Protein AF-A0A1J3II81-F1 (afdb_monomer_lite)

Sequence (171 aa):
SEFHSCYFFDVTLKMLLLEPCLHLNSLLGQEDEALLTEIVTEAVIESVEKLFLNSGNGTLRKSLHLKTIAINWLFLFDNVMAYLRRNKDQEEISRHMKMFSGSRIPYHLINWVISQGEVISDADTLLNSTPASFIEWLVALEEQGLKVFDCDHSKNYAKTVIHRSRPDLSL

Radius of gyration: 16.45 Å; chains: 1; bounding box: 42×34×42 Å

Foldseek 3Di:
DADQDLVVLLVLLVCLLDPPPPVCCVPQNDVRVVVVSVVSLVCSLVRLLVNVVPCPPDDPVSLVSNLSSLLSSLLSLLVVLLVCVVVVVVVVNVVSLCSQLPGCSLVSNVVVCVVVVDDDPCSVVLSNDRSLVVLVVLLVVVVVPDCSDPDPVSNVSSVVSNVSPDDDPPD

Secondary structure (DSSP, 8-state):
-----HHHHHHHHHHHHSTT---THHHH-HHHHHHHHHHHHHHHHHHTTHHHHT-TT--HHHHHHHHHHHHHHHHHHHHHHHHHHHHT-HHHHHHHHHHHHH-SHHHHHHHHHHHTT---S-HHHHHTS-HHHHHHHHHHHHHTT----SSHHHHHHHHHHHHHHSPP---

pLDDT: mean 83.7, std 13.18, range [32.09, 95.44]

Organism: Noccaea caerulescens (NCBI:txid107243)

Structure (mmCIF, N/CA/C/O backbone):
data_AF-A0A1J3II81-F1
#
_entry.id   AF-A0A1J3II81-F1
#
loop_
_atom_site.group_PDB
_atom_site.id
_atom_site.type_symbol
_atom_site.label_atom_id
_atom_site.label_alt_id
_atom_site.label_comp_id
_atom_site.label_asym_id
_atom_site.label_entity_id
_atom_site.label_seq_id
_atom_site.pdbx_PDB_ins_code
_atom_site.Cartn_x
_atom_site.Cartn_y
_atom_site.Cartn_z
_atom_site.occupancy
_atom_site.B_iso_or_equiv
_atom_site.auth_seq_id
_atom_site.auth_comp_id
_atom_site.auth_asym_id
_atom_site.auth_atom_id
_atom_site.pdbx_PDB_model_num
ATOM 1 N N . SER A 1 1 ? 8.891 -7.225 23.217 1.00 40.62 1 SER A N 1
ATOM 2 C CA . SER A 1 1 ? 8.915 -8.440 22.380 1.00 40.62 1 SER A CA 1
ATOM 3 C C . SER A 1 1 ? 8.794 -7.989 20.940 1.00 40.62 1 SER A C 1
ATOM 5 O O . SER A 1 1 ? 7.825 -7.324 20.609 1.00 40.62 1 SER A O 1
ATOM 7 N N . GLU A 1 2 ? 9.806 -8.229 20.111 1.00 49.28 2 GLU A N 1
ATOM 8 C CA . GLU A 1 2 ? 9.788 -7.776 18.716 1.00 49.28 2 GLU A CA 1
ATOM 9 C C . GLU A 1 2 ? 9.184 -8.857 17.808 1.00 49.28 2 GLU A C 1
ATOM 11 O O . GLU A 1 2 ? 9.610 -10.013 17.820 1.00 49.28 2 GLU A O 1
ATOM 16 N N . PHE A 1 3 ? 8.171 -8.488 17.023 1.00 50.88 3 PHE A N 1
ATOM 17 C CA . PHE A 1 3 ? 7.623 -9.346 15.978 1.00 50.88 3 PHE A CA 1
ATOM 18 C C . PHE A 1 3 ? 8.538 -9.256 14.748 1.00 50.88 3 PHE A C 1
ATOM 20 O O . PHE A 1 3 ? 8.546 -8.249 14.051 1.00 50.88 3 PHE A O 1
ATOM 27 N N . HIS A 1 4 ? 9.340 -10.292 14.485 1.00 60.91 4 HIS A N 1
ATOM 28 C CA . HIS A 1 4 ? 10.284 -10.321 13.349 1.00 60.91 4 HIS A CA 1
ATOM 29 C C . HIS A 1 4 ? 9.845 -11.218 12.184 1.00 60.91 4 HIS A C 1
ATOM 31 O O . HIS A 1 4 ? 10.590 -11.405 11.223 1.00 60.91 4 HIS A O 1
ATOM 37 N N . SER A 1 5 ? 8.661 -11.823 12.262 1.00 77.25 5 SER A N 1
ATOM 38 C CA . SER A 1 5 ? 8.204 -12.752 11.231 1.00 77.25 5 SER A CA 1
ATOM 39 C C . SER A 1 5 ? 7.537 -11.995 10.088 1.00 77.25 5 SER A C 1
ATOM 41 O O . SER A 1 5 ? 6.506 -11.359 10.283 1.00 77.25 5 SER A O 1
ATOM 43 N N . CYS A 1 6 ? 8.075 -12.109 8.875 1.00 80.19 6 CYS A N 1
ATOM 44 C CA . CYS A 1 6 ? 7.421 -11.607 7.665 1.00 80.19 6 CYS A CA 1
ATOM 45 C C . CYS A 1 6 ? 6.000 -12.176 7.492 1.00 80.19 6 CYS A C 1
ATOM 47 O O . CYS A 1 6 ? 5.101 -11.441 7.101 1.00 80.19 6 CYS A O 1
ATOM 49 N N . TYR A 1 7 ? 5.763 -13.429 7.898 1.00 83.38 7 TYR A N 1
ATOM 50 C CA . TYR A 1 7 ? 4.425 -14.030 7.877 1.00 83.38 7 TYR A CA 1
ATOM 51 C C . TYR A 1 7 ? 3.441 -13.346 8.827 1.00 83.38 7 TYR A C 1
ATOM 53 O O . TYR A 1 7 ? 2.264 -13.249 8.501 1.00 83.38 7 TYR A O 1
ATOM 61 N N . PHE A 1 8 ? 3.910 -12.873 9.988 1.00 85.81 8 PHE A N 1
ATOM 62 C CA . PHE A 1 8 ? 3.055 -12.135 10.918 1.00 85.81 8 PHE A CA 1
ATOM 63 C C . PHE A 1 8 ? 2.536 -10.863 10.248 1.00 85.81 8 PHE A C 1
ATOM 65 O O . PHE A 1 8 ? 1.332 -10.649 10.193 1.00 85.81 8 PHE A O 1
ATOM 72 N N . PHE A 1 9 ? 3.430 -10.065 9.664 1.00 87.75 9 PHE A N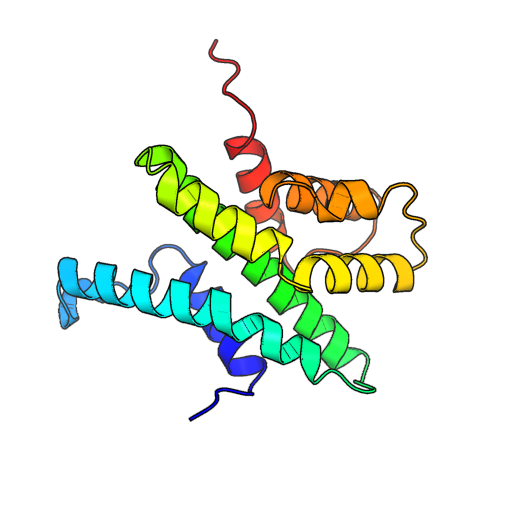 1
ATOM 73 C CA . PHE A 1 9 ? 3.029 -8.843 8.972 1.00 87.75 9 PHE A CA 1
ATOM 74 C C . PHE A 1 9 ? 2.175 -9.114 7.738 1.00 87.75 9 PHE A C 1
ATOM 76 O O . PHE A 1 9 ? 1.188 -8.419 7.538 1.00 87.75 9 PHE A O 1
ATOM 83 N N . ASP A 1 10 ? 2.506 -10.128 6.936 1.00 88.19 10 ASP A N 1
ATOM 84 C CA . ASP A 1 10 ? 1.714 -10.487 5.757 1.00 88.19 10 ASP A CA 1
ATOM 85 C C . ASP A 1 10 ? 0.267 -10.846 6.127 1.00 88.19 10 ASP A C 1
ATOM 87 O O . ASP A 1 10 ? -0.676 -10.316 5.539 1.00 88.19 10 ASP A O 1
ATOM 91 N N . VAL A 1 11 ? 0.078 -11.705 7.135 1.00 88.12 11 VAL A N 1
ATOM 92 C CA . VAL A 1 11 ? -1.258 -12.104 7.598 1.00 88.12 11 VAL A CA 1
ATOM 93 C C . VAL A 1 11 ? -1.997 -10.925 8.225 1.00 88.12 11 VAL A C 1
ATOM 95 O O . VAL A 1 11 ? -3.167 -10.720 7.908 1.00 88.12 11 VAL A O 1
ATOM 98 N N . THR A 1 12 ? -1.332 -10.123 9.059 1.00 89.56 12 THR A N 1
ATOM 99 C CA . THR A 1 12 ? -1.964 -8.967 9.709 1.00 89.56 12 THR A CA 1
ATOM 100 C C . THR A 1 12 ? -2.374 -7.899 8.700 1.00 89.56 12 THR A C 1
ATOM 102 O O . THR A 1 12 ? -3.501 -7.421 8.755 1.00 89.56 12 THR A O 1
ATOM 105 N N . LEU A 1 13 ? -1.518 -7.572 7.728 1.00 90.25 13 LEU A N 1
ATOM 106 C CA . LEU A 1 13 ? -1.855 -6.633 6.656 1.00 90.25 13 LEU A CA 1
ATOM 107 C C . LEU A 1 13 ? -3.039 -7.132 5.829 1.00 90.25 13 LEU A C 1
ATOM 109 O O . LEU A 1 13 ? -3.971 -6.377 5.583 1.00 90.25 13 LEU A O 1
ATOM 113 N N . LYS A 1 14 ? -3.041 -8.410 5.431 1.00 88.19 14 LYS A N 1
ATOM 114 C CA . LYS A 1 14 ? -4.176 -8.996 4.704 1.00 88.19 14 LYS A CA 1
ATOM 115 C C . LYS A 1 14 ? -5.458 -8.931 5.524 1.00 88.19 14 LYS A C 1
ATOM 117 O O . LYS A 1 14 ? -6.481 -8.534 4.990 1.00 88.19 14 LYS A O 1
ATOM 122 N N . MET A 1 15 ? -5.402 -9.272 6.808 1.00 87.62 15 MET A N 1
ATOM 123 C CA . MET A 1 15 ? -6.547 -9.170 7.712 1.00 87.62 15 MET A CA 1
ATOM 124 C C . MET A 1 15 ? -7.087 -7.735 7.801 1.00 87.62 15 MET A C 1
ATOM 126 O O . MET A 1 15 ? -8.294 -7.557 7.699 1.00 87.62 15 MET A O 1
ATOM 130 N N . LEU A 1 16 ? -6.218 -6.728 7.945 1.00 87.94 16 LEU A N 1
ATOM 131 C CA . LEU A 1 16 ? -6.618 -5.314 8.014 1.00 87.94 16 LEU A CA 1
ATOM 132 C C . LEU A 1 16 ? -7.171 -4.775 6.683 1.00 87.94 16 LEU A C 1
ATOM 134 O O . LEU A 1 16 ? -7.995 -3.867 6.679 1.00 87.94 16 LEU A O 1
ATOM 138 N N . LEU A 1 17 ? -6.705 -5.308 5.550 1.00 84.50 17 LEU A N 1
ATOM 139 C CA . LEU A 1 17 ? -7.132 -4.888 4.211 1.00 84.50 17 LEU A CA 1
ATOM 140 C C . LEU A 1 17 ? -8.422 -5.560 3.733 1.00 84.50 17 LEU A C 1
ATOM 142 O O . LEU A 1 17 ? -9.025 -5.105 2.762 1.00 84.50 17 LEU A O 1
ATOM 146 N N . LEU A 1 18 ? -8.841 -6.645 4.382 1.00 76.50 18 LEU A N 1
ATOM 147 C CA . LE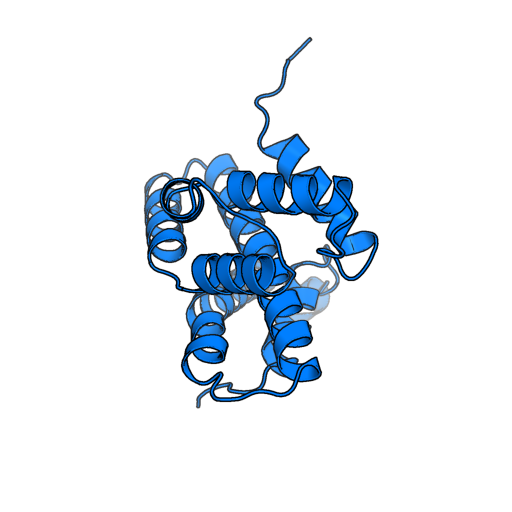U A 1 18 ? -10.086 -7.330 4.068 1.00 76.50 18 LEU A CA 1
ATOM 148 C C . LEU A 1 18 ? -11.255 -6.650 4.801 1.00 76.50 18 LEU A C 1
ATOM 150 O O . LEU A 1 18 ? -11.383 -6.753 6.022 1.00 76.50 18 LEU A O 1
ATOM 154 N N . GLU A 1 19 ? -12.142 -5.992 4.048 1.00 63.88 19 GLU A N 1
ATOM 155 C CA . GLU A 1 19 ? -13.425 -5.488 4.563 1.00 63.88 19 GLU A CA 1
ATOM 156 C C . GLU A 1 19 ? -14.241 -6.594 5.266 1.00 63.88 19 GLU A C 1
ATOM 158 O O . GLU A 1 19 ? -14.193 -7.771 4.894 1.00 63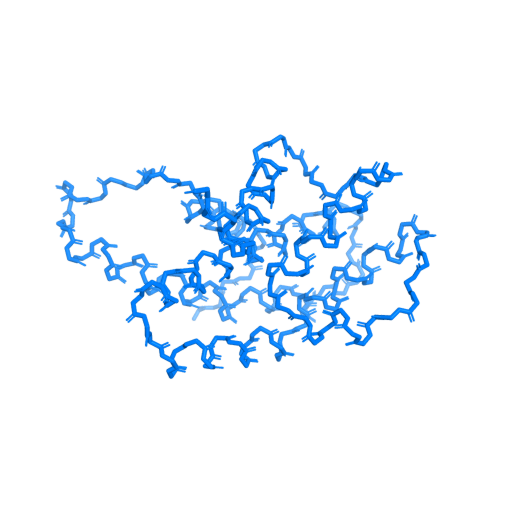.88 19 GLU A O 1
ATOM 163 N N . PRO A 1 20 ? -15.022 -6.202 6.283 1.00 58.62 20 PRO A N 1
ATOM 164 C CA . PRO A 1 20 ? -14.648 -6.379 7.678 1.00 58.62 20 PRO A CA 1
ATOM 165 C C . PRO A 1 20 ? -14.656 -7.868 8.064 1.00 58.62 20 PRO A C 1
ATOM 167 O O . PRO A 1 20 ? -15.645 -8.386 8.577 1.00 58.62 20 PRO A O 1
ATOM 170 N N . CYS A 1 21 ? -13.553 -8.586 7.844 1.00 49.88 21 CYS A N 1
ATOM 171 C CA . CYS A 1 21 ? -13.509 -10.018 8.176 1.00 49.88 21 CYS A CA 1
ATOM 172 C C . CYS A 1 21 ? -13.476 -10.299 9.683 1.00 49.88 21 CYS A C 1
ATOM 174 O O . CYS A 1 21 ? -13.671 -11.442 10.095 1.00 49.88 21 CYS A O 1
ATOM 176 N N . LEU A 1 22 ? -13.217 -9.285 10.507 1.00 59.47 22 LEU A N 1
ATOM 177 C CA . LEU A 1 22 ? -13.068 -9.497 11.934 1.00 59.47 22 LEU A CA 1
ATOM 178 C C . LEU A 1 22 ? -14.417 -9.601 12.653 1.00 59.47 22 LEU A C 1
ATOM 180 O O . LEU A 1 22 ? -14.500 -10.434 13.550 1.00 59.47 22 LEU A O 1
ATOM 184 N N . HIS A 1 23 ? -15.471 -8.877 12.229 1.00 65.88 23 HIS A N 1
ATOM 185 C CA . HIS A 1 23 ? -16.810 -8.872 12.858 1.00 65.88 23 HIS A CA 1
ATOM 186 C C . HIS A 1 23 ? -16.752 -9.106 14.385 1.00 65.88 23 HIS A C 1
ATOM 188 O O . HIS A 1 23 ? -17.554 -9.856 14.963 1.00 65.88 23 HIS A O 1
ATOM 194 N N . LEU A 1 24 ? -15.764 -8.487 15.041 1.00 72.44 24 LEU A N 1
ATOM 195 C CA . LEU A 1 24 ? -15.456 -8.746 16.444 1.00 72.44 24 LEU A CA 1
ATOM 196 C C . LEU A 1 24 ? -16.457 -8.038 17.348 1.00 72.44 24 LEU A C 1
ATOM 198 O O . LEU A 1 24 ? -16.456 -8.285 18.546 1.00 72.44 24 LEU A O 1
ATOM 202 N N . ASN A 1 25 ? -17.371 -7.254 16.778 1.00 72.12 25 ASN A N 1
ATOM 203 C CA . ASN A 1 25 ? -18.504 -6.610 17.420 1.00 72.12 25 ASN A CA 1
ATOM 204 C C . ASN A 1 25 ? -19.262 -7.554 18.356 1.00 72.12 25 ASN A C 1
ATOM 206 O O . ASN A 1 25 ? -19.700 -7.136 19.422 1.00 72.12 25 ASN A O 1
ATOM 210 N N . SER A 1 26 ? -19.411 -8.828 17.975 1.00 77.94 26 SER A N 1
ATOM 211 C CA . SER A 1 26 ? -20.090 -9.829 18.811 1.00 77.94 26 SER A CA 1
ATOM 212 C C . SER A 1 26 ? -19.324 -10.198 20.089 1.00 77.94 26 SER A C 1
ATOM 214 O O . SER A 1 26 ? -19.937 -10.667 21.045 1.00 77.94 26 SER A O 1
ATOM 216 N N . LEU A 1 27 ? -18.005 -9.984 20.110 1.00 82.50 27 LEU A N 1
ATOM 217 C CA . LEU A 1 27 ? -17.093 -10.330 21.201 1.00 82.50 27 LEU A CA 1
ATOM 218 C C . LEU A 1 27 ? -16.620 -9.106 22.000 1.00 82.50 27 LEU A C 1
ATOM 220 O O . LEU A 1 27 ? -16.570 -9.169 23.224 1.00 82.50 27 LEU A O 1
ATOM 224 N N . LEU A 1 28 ? -16.243 -8.027 21.312 1.00 81.94 28 LEU A N 1
ATOM 225 C CA . LEU A 1 28 ? -15.627 -6.824 21.881 1.00 81.94 28 LEU A CA 1
ATOM 226 C C . LEU A 1 28 ? -16.610 -5.646 21.958 1.00 81.94 28 LEU A C 1
ATOM 228 O O . LEU A 1 28 ? -16.446 -4.752 22.774 1.00 81.94 28 LEU A O 1
ATOM 232 N N . GLY A 1 29 ? -17.663 -5.641 21.140 1.00 85.38 29 GLY A N 1
ATOM 233 C CA . GLY A 1 29 ? -18.456 -4.436 20.901 1.00 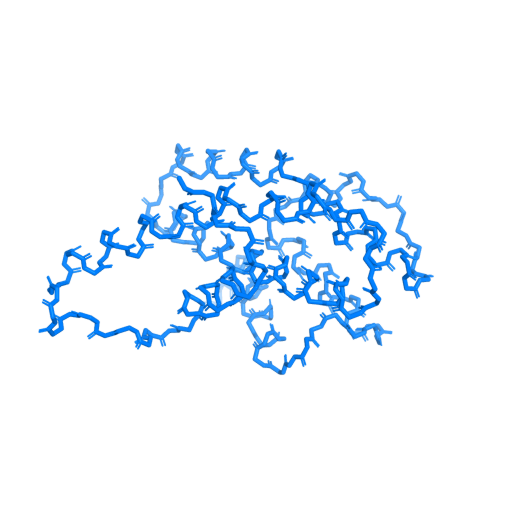85.38 29 GLY A CA 1
ATOM 234 C C . GLY A 1 29 ? -17.778 -3.479 19.912 1.00 85.38 29 GLY A C 1
ATOM 235 O O . GLY A 1 29 ? -16.610 -3.627 19.561 1.00 85.38 29 GLY A O 1
ATOM 236 N N . GLN A 1 30 ? -18.550 -2.509 19.418 1.00 85.06 30 GLN A N 1
ATOM 237 C CA . GLN A 1 30 ? -18.150 -1.656 18.291 1.00 85.06 30 GLN A CA 1
ATOM 238 C C . GLN A 1 30 ? -17.005 -0.693 18.618 1.00 85.06 30 GLN A C 1
ATOM 240 O O . GLN A 1 30 ? -16.147 -0.449 17.772 1.00 85.06 30 GLN A O 1
ATOM 245 N N . GLU A 1 31 ? -16.996 -0.140 19.829 1.00 86.81 31 GLU A N 1
ATOM 246 C CA . GLU A 1 31 ? -15.973 0.813 20.269 1.00 86.81 31 GLU A CA 1
ATOM 247 C C . GLU A 1 31 ? -14.612 0.126 20.432 1.00 86.81 31 GLU A C 1
ATOM 249 O O . GLU A 1 31 ? -13.619 0.575 19.861 1.00 86.81 31 GLU A O 1
ATOM 254 N N . ASP A 1 32 ? -14.587 -1.023 21.110 1.00 87.56 32 ASP A N 1
ATOM 255 C CA . ASP A 1 32 ? -13.364 -1.798 21.317 1.00 87.56 32 ASP A CA 1
ATOM 256 C C . ASP A 1 32 ? -12.829 -2.404 20.006 1.00 87.56 32 ASP A C 1
ATOM 258 O O . ASP A 1 32 ? -11.614 -2.476 19.821 1.00 87.56 32 ASP A O 1
ATOM 262 N N . GLU A 1 33 ? -13.694 -2.809 19.062 1.00 85.19 33 GLU A N 1
ATOM 263 C CA . GLU A 1 33 ? -13.253 -3.249 17.726 1.00 85.19 33 GLU A CA 1
ATOM 264 C C . GLU A 1 33 ? -12.590 -2.106 16.944 1.00 85.19 33 GLU A C 1
ATOM 266 O O . GLU A 1 33 ? -11.542 -2.312 16.321 1.00 85.19 33 GLU A O 1
ATOM 271 N N . ALA A 1 34 ? -13.167 -0.901 16.989 1.00 84.56 34 ALA A N 1
ATOM 272 C CA . ALA A 1 34 ? -12.596 0.271 16.333 1.00 84.56 34 ALA A CA 1
ATOM 273 C C . ALA A 1 34 ? -11.233 0.636 16.941 1.00 84.56 34 ALA A C 1
ATOM 275 O O . ALA A 1 34 ? -10.259 0.783 16.201 1.00 84.56 34 ALA A O 1
ATOM 276 N N . LEU A 1 35 ? -11.145 0.677 18.274 1.00 86.94 35 LEU A N 1
ATOM 277 C CA . LEU A 1 35 ? -9.904 0.957 18.995 1.00 86.94 35 LEU A CA 1
ATOM 278 C C . LEU A 1 35 ? -8.826 -0.097 18.709 1.00 86.94 35 LEU A C 1
ATOM 280 O O . LEU A 1 35 ? -7.673 0.243 18.451 1.00 86.94 35 LEU A O 1
ATOM 284 N N . LEU A 1 36 ? -9.184 -1.385 18.713 1.00 88.06 36 LEU A N 1
ATOM 285 C CA . LEU A 1 36 ? -8.251 -2.457 18.367 1.00 88.06 36 LEU A CA 1
ATOM 286 C C . LEU A 1 36 ? -7.742 -2.305 16.931 1.00 88.06 36 LEU A C 1
ATOM 288 O O . LEU A 1 36 ? -6.545 -2.446 16.688 1.00 88.06 36 LEU A O 1
ATOM 292 N N . THR A 1 37 ? -8.638 -2.017 15.986 1.00 87.94 37 THR A N 1
ATOM 293 C CA . THR A 1 37 ? -8.280 -1.830 14.575 1.00 87.94 37 THR A CA 1
ATOM 294 C C . THR A 1 37 ? -7.323 -0.656 14.403 1.00 87.94 37 THR A C 1
ATOM 296 O O . THR A 1 37 ? -6.330 -0.787 13.689 1.00 87.94 37 THR A O 1
ATOM 299 N N . GLU A 1 38 ? -7.574 0.458 15.090 1.00 88.00 38 GLU A N 1
ATOM 300 C CA . GLU A 1 38 ? -6.700 1.632 15.109 1.00 88.00 38 GLU A CA 1
ATOM 301 C C . GLU A 1 38 ? -5.315 1.293 15.680 1.00 88.00 38 GLU A C 1
ATOM 303 O O . GLU A 1 38 ? -4.308 1.468 14.994 1.00 88.00 38 GLU A O 1
ATOM 308 N N . ILE A 1 39 ? -5.259 0.706 16.882 1.00 90.06 39 ILE A N 1
ATOM 309 C CA . ILE A 1 39 ? -4.002 0.341 17.556 1.00 90.06 39 ILE A CA 1
ATOM 310 C C . ILE A 1 39 ? -3.182 -0.638 16.710 1.00 90.06 39 ILE A C 1
ATOM 312 O O . ILE A 1 39 ? -1.969 -0.478 16.563 1.00 90.06 39 ILE A O 1
ATOM 316 N N . VAL A 1 40 ? -3.822 -1.674 16.160 1.00 90.25 40 VAL A N 1
ATOM 317 C CA . VAL A 1 40 ? -3.136 -2.679 15.338 1.00 90.25 40 VAL A CA 1
ATOM 318 C C . VAL A 1 40 ? -2.655 -2.059 14.028 1.00 90.25 40 VAL A C 1
ATOM 320 O O . VAL A 1 40 ? -1.543 -2.363 13.599 1.00 90.25 40 VAL A O 1
ATOM 323 N N . THR A 1 41 ? -3.445 -1.177 13.413 1.00 90.62 41 THR A N 1
ATOM 324 C CA . THR A 1 41 ? -3.054 -0.464 12.189 1.00 90.62 41 THR A CA 1
ATOM 325 C C . THR A 1 41 ? -1.816 0.392 12.423 1.00 90.62 41 THR A C 1
ATOM 327 O O . THR A 1 41 ? -0.834 0.230 11.696 1.00 90.62 41 THR A O 1
ATOM 330 N N . GLU A 1 42 ? -1.820 1.227 13.463 1.00 90.12 42 GLU A N 1
ATOM 331 C CA . GLU A 1 42 ? -0.685 2.085 13.819 1.00 90.12 42 GLU A CA 1
ATOM 332 C C . GLU A 1 42 ? 0.569 1.244 14.099 1.00 90.12 42 GLU A C 1
ATOM 334 O O . GLU A 1 42 ? 1.618 1.435 13.481 1.00 90.12 42 GLU A O 1
ATOM 339 N N . ALA A 1 43 ? 0.440 0.220 14.951 1.00 90.44 43 ALA A N 1
ATOM 340 C CA . ALA A 1 43 ? 1.554 -0.651 15.314 1.00 90.44 43 ALA A CA 1
ATOM 341 C C . ALA A 1 43 ? 2.158 -1.375 14.099 1.00 90.44 43 ALA A C 1
ATOM 343 O O . ALA A 1 43 ? 3.379 -1.558 14.020 1.00 90.44 43 ALA A O 1
ATOM 344 N N . VAL A 1 44 ? 1.320 -1.800 13.147 1.00 90.31 44 VAL A N 1
ATOM 345 C CA . VAL A 1 44 ? 1.766 -2.422 11.895 1.00 90.31 44 VAL A CA 1
ATOM 346 C C . VAL A 1 44 ? 2.483 -1.403 11.017 1.00 90.31 44 VAL A C 1
ATOM 348 O O . VAL A 1 44 ? 3.584 -1.703 10.552 1.00 90.31 44 VAL A O 1
ATOM 351 N N . ILE A 1 45 ? 1.910 -0.214 10.812 1.00 89.81 45 ILE A N 1
ATOM 352 C CA . ILE A 1 45 ? 2.520 0.838 9.991 1.00 89.81 45 ILE A CA 1
ATOM 353 C C . ILE A 1 45 ? 3.926 1.175 10.499 1.00 89.81 45 ILE A C 1
ATOM 355 O O . ILE A 1 45 ? 4.860 1.195 9.694 1.00 89.81 45 ILE A O 1
ATOM 359 N N . GLU A 1 46 ? 4.090 1.352 11.811 1.00 88.50 46 GLU A N 1
ATOM 360 C CA . GLU A 1 46 ? 5.375 1.673 12.440 1.00 88.50 46 GLU A CA 1
ATOM 361 C C . GLU A 1 46 ? 6.384 0.515 12.393 1.00 88.50 46 GLU A C 1
ATOM 363 O O . GLU A 1 46 ? 7.595 0.724 12.285 1.00 88.50 46 GLU A O 1
ATOM 368 N N . SER A 1 47 ? 5.911 -0.730 12.492 1.00 87.00 47 SER A N 1
ATOM 369 C CA . SER A 1 47 ? 6.799 -1.883 12.686 1.00 87.00 47 SER A CA 1
ATOM 370 C C . SER A 1 47 ? 7.238 -2.568 11.390 1.00 87.00 47 SER A C 1
ATOM 372 O O . SER A 1 47 ? 8.292 -3.211 11.384 1.00 87.00 47 SER A O 1
ATOM 374 N N . VAL A 1 48 ? 6.475 -2.448 10.293 1.00 85.62 48 VAL A N 1
ATOM 375 C CA . VAL A 1 48 ? 6.758 -3.148 9.020 1.00 85.62 48 VAL A CA 1
ATOM 376 C C . VAL A 1 48 ? 8.133 -2.786 8.455 1.00 85.62 48 VAL A C 1
ATOM 378 O O . VAL A 1 48 ? 8.826 -3.662 7.932 1.00 85.62 48 VAL A O 1
ATOM 381 N N . GLU A 1 49 ? 8.581 -1.537 8.602 1.00 82.81 49 GLU A N 1
ATOM 382 C CA . GLU A 1 49 ? 9.870 -1.082 8.066 1.00 82.81 49 GLU A CA 1
ATOM 383 C C . GLU A 1 49 ? 11.062 -1.886 8.613 1.00 82.81 49 GLU A C 1
ATOM 385 O O . GLU A 1 49 ? 12.033 -2.146 7.894 1.00 82.81 49 GLU A O 1
ATOM 390 N N . LYS A 1 50 ? 10.962 -2.398 9.848 1.00 81.62 50 LYS A N 1
ATOM 391 C CA . LYS A 1 50 ? 12.007 -3.230 10.465 1.00 81.62 50 LYS A CA 1
ATOM 392 C C . LYS A 1 50 ? 12.306 -4.506 9.669 1.00 81.62 50 LYS A C 1
ATOM 394 O O . LYS A 1 50 ? 13.435 -4.997 9.716 1.00 81.62 50 LYS A O 1
ATOM 399 N N . LEU A 1 51 ? 11.338 -5.036 8.912 1.00 79.31 51 LEU A N 1
ATOM 400 C CA . LEU A 1 51 ? 11.555 -6.196 8.035 1.00 79.31 51 LEU A CA 1
ATOM 401 C C . LEU A 1 51 ? 12.572 -5.909 6.927 1.00 79.31 51 LEU A C 1
ATOM 403 O O . LEU A 1 51 ? 13.292 -6.811 6.490 1.00 79.31 51 LEU A O 1
ATOM 407 N N . PHE A 1 52 ? 12.630 -4.659 6.476 1.00 74.62 52 PHE A N 1
ATOM 408 C CA . PHE A 1 52 ? 13.463 -4.239 5.359 1.00 74.62 52 PHE A CA 1
ATOM 409 C C . PHE A 1 52 ? 14.877 -3.852 5.808 1.00 74.62 52 PHE A C 1
ATOM 411 O O . PHE A 1 52 ? 15.832 -4.065 5.057 1.00 74.62 52 PHE A O 1
ATOM 418 N N . LEU A 1 53 ? 15.037 -3.409 7.063 1.00 69.31 53 LEU A N 1
ATOM 419 C CA . LEU A 1 53 ? 16.337 -3.097 7.675 1.00 69.31 53 LEU A CA 1
ATOM 420 C C . LEU A 1 53 ? 17.241 -4.333 7.850 1.00 69.31 53 LEU A C 1
ATOM 422 O O . LEU A 1 53 ? 18.454 -4.230 7.702 1.00 69.31 53 LEU A O 1
ATOM 426 N N . ASN A 1 54 ? 16.658 -5.513 8.090 1.00 61.00 54 ASN A N 1
ATOM 427 C CA . ASN A 1 54 ? 17.381 -6.782 8.285 1.00 61.00 54 ASN A CA 1
ATOM 428 C C . ASN A 1 54 ? 17.343 -7.701 7.045 1.00 61.00 54 ASN A C 1
ATOM 430 O O . ASN A 1 54 ? 17.454 -8.929 7.144 1.00 61.00 54 ASN A O 1
ATOM 434 N N . SER A 1 55 ? 17.153 -7.138 5.851 1.00 56.56 55 SER A N 1
ATOM 435 C CA . SER A 1 55 ? 16.911 -7.913 4.624 1.00 56.56 55 SER A CA 1
ATOM 436 C C . SER A 1 55 ? 18.156 -8.563 3.991 1.00 56.56 55 SER A C 1
ATOM 438 O O . SER A 1 55 ? 18.020 -9.198 2.944 1.00 56.56 55 SER A O 1
ATOM 440 N N . GLY A 1 56 ? 19.327 -8.497 4.644 1.00 47.25 56 GLY A N 1
ATOM 441 C CA . GLY A 1 56 ? 20.620 -9.001 4.155 1.00 47.25 56 GLY A CA 1
ATOM 442 C C . GLY A 1 56 ? 20.544 -10.316 3.362 1.00 47.25 56 GLY A C 1
ATOM 443 O O . GLY A 1 56 ? 20.002 -11.310 3.850 1.00 47.25 56 GLY A O 1
ATOM 444 N N . ASN A 1 57 ? 21.066 -10.277 2.127 1.00 49.66 57 ASN A N 1
ATOM 445 C CA . ASN A 1 57 ? 21.260 -11.380 1.170 1.00 49.66 57 ASN A CA 1
ATOM 446 C C . ASN A 1 57 ? 20.141 -12.441 1.136 1.00 49.66 57 ASN A C 1
ATOM 448 O O . ASN A 1 57 ? 20.392 -13.645 1.200 1.00 49.66 57 ASN A O 1
ATOM 452 N N . GLY A 1 58 ? 18.887 -11.994 1.050 1.00 55.25 58 GLY A N 1
ATOM 453 C CA . GLY A 1 58 ? 17.726 -12.877 0.951 1.00 55.25 58 GLY A CA 1
ATOM 454 C C . GLY A 1 58 ? 17.617 -13.631 -0.380 1.00 55.25 58 GLY A C 1
ATOM 455 O O . GLY A 1 58 ? 18.004 -13.137 -1.433 1.00 55.25 58 GLY A O 1
ATOM 456 N N . THR A 1 59 ? 17.019 -14.824 -0.337 1.00 60.62 59 THR A N 1
ATOM 457 C CA . THR A 1 59 ? 16.618 -15.589 -1.530 1.00 60.62 59 THR A CA 1
ATOM 458 C C . THR A 1 59 ? 15.540 -14.845 -2.337 1.00 60.62 59 THR A C 1
ATOM 460 O O . THR A 1 59 ? 14.768 -14.071 -1.770 1.00 60.62 59 THR A O 1
ATOM 463 N N . LEU A 1 60 ? 15.407 -15.133 -3.641 1.00 63.06 60 LEU A N 1
ATOM 464 C CA . LEU A 1 60 ? 14.373 -14.545 -4.520 1.00 63.06 60 LEU A CA 1
ATOM 465 C C . LEU A 1 60 ? 12.942 -14.684 -3.955 1.00 63.06 60 LEU A C 1
ATOM 467 O O . LEU A 1 60 ? 12.090 -13.819 -4.125 1.00 63.06 60 LEU A O 1
ATOM 471 N N . ARG A 1 61 ? 12.667 -15.769 -3.224 1.00 63.56 61 ARG A N 1
ATOM 472 C CA . ARG A 1 61 ? 11.372 -15.975 -2.562 1.00 63.56 61 ARG A CA 1
ATOM 473 C C . ARG A 1 61 ? 11.140 -14.987 -1.414 1.00 63.56 61 ARG A C 1
ATOM 475 O O . ARG A 1 61 ? 10.017 -14.528 -1.228 1.00 63.56 61 ARG A O 1
ATOM 482 N N . LYS A 1 62 ? 12.188 -14.656 -0.651 1.00 72.50 62 LYS A N 1
ATOM 483 C CA . LYS A 1 62 ? 12.125 -13.655 0.423 1.00 72.50 62 LYS A CA 1
ATOM 484 C C . LYS A 1 62 ? 11.916 -12.255 -0.158 1.00 72.50 62 LYS A C 1
ATOM 486 O O . LYS A 1 62 ? 11.122 -11.508 0.401 1.00 72.50 62 LYS A O 1
ATOM 491 N N . SER A 1 63 ? 12.560 -11.917 -1.280 1.00 77.25 63 SER A N 1
ATOM 492 C CA . SER A 1 63 ? 12.367 -10.610 -1.925 1.00 77.25 63 SER A CA 1
ATOM 493 C C . SER A 1 63 ? 10.954 -10.437 -2.488 1.00 77.25 63 SER A C 1
ATOM 495 O O . SER A 1 63 ? 10.344 -9.399 -2.252 1.00 77.25 63 SER A O 1
ATOM 497 N N . LEU A 1 64 ? 10.390 -11.466 -3.134 1.00 81.81 64 LEU A N 1
ATOM 498 C CA . LEU A 1 64 ? 8.998 -11.440 -3.604 1.00 81.81 64 LEU A CA 1
ATOM 499 C C . LEU A 1 64 ? 8.001 -11.273 -2.451 1.00 81.81 64 LEU A C 1
ATOM 501 O O . LEU A 1 64 ? 7.100 -10.451 -2.539 1.00 81.81 64 LEU A O 1
ATOM 505 N N . HIS A 1 65 ? 8.190 -11.994 -1.345 1.00 85.25 65 HIS A N 1
ATOM 506 C CA . HIS A 1 65 ? 7.299 -11.882 -0.189 1.00 85.25 65 HIS A CA 1
ATOM 507 C C . HIS A 1 65 ? 7.384 -10.506 0.495 1.00 85.25 65 HIS A C 1
ATOM 509 O O . HIS A 1 65 ? 6.365 -9.940 0.882 1.00 85.25 65 HIS A O 1
ATOM 515 N N . LEU A 1 66 ? 8.588 -9.933 0.606 1.00 88.12 66 LEU A N 1
ATOM 516 C CA . LEU A 1 66 ? 8.772 -8.570 1.113 1.00 88.12 66 LEU A CA 1
ATOM 517 C C . LEU A 1 66 ? 8.137 -7.524 0.187 1.00 88.12 66 LEU A C 1
ATOM 519 O O . LEU A 1 66 ? 7.554 -6.565 0.680 1.00 88.12 66 LEU A O 1
ATOM 523 N N . LYS A 1 67 ? 8.186 -7.729 -1.134 1.00 90.94 67 LYS A N 1
ATOM 524 C CA . LYS A 1 67 ? 7.462 -6.901 -2.108 1.00 90.94 67 LYS A CA 1
ATOM 525 C C . LYS A 1 67 ? 5.947 -6.961 -1.868 1.00 90.94 67 LYS A C 1
ATOM 527 O O . LYS A 1 67 ? 5.322 -5.909 -1.791 1.00 90.94 67 LYS A O 1
ATOM 532 N N . THR A 1 68 ? 5.362 -8.145 -1.670 1.00 91.56 68 THR A N 1
ATOM 533 C CA . THR A 1 68 ? 3.933 -8.279 -1.323 1.00 91.56 68 THR A CA 1
ATOM 534 C C . THR A 1 68 ? 3.583 -7.507 -0.047 1.00 91.56 68 THR A C 1
ATOM 536 O O . THR A 1 68 ? 2.601 -6.767 -0.018 1.00 91.56 68 THR A O 1
ATOM 539 N N . ILE A 1 69 ? 4.406 -7.638 0.999 1.00 92.19 69 ILE A N 1
ATOM 540 C CA . ILE A 1 69 ? 4.224 -6.921 2.271 1.00 92.19 69 ILE A CA 1
ATOM 541 C C . ILE A 1 69 ? 4.301 -5.406 2.060 1.00 92.19 69 ILE A C 1
ATOM 543 O O . ILE A 1 69 ? 3.455 -4.683 2.573 1.00 92.19 69 ILE A O 1
ATOM 547 N N . ALA A 1 70 ? 5.272 -4.922 1.282 1.00 93.50 70 ALA A N 1
ATOM 548 C CA . ALA A 1 70 ? 5.419 -3.502 0.975 1.00 93.50 70 ALA A CA 1
ATOM 549 C C . ALA A 1 70 ? 4.205 -2.936 0.220 1.00 93.50 70 ALA A C 1
ATOM 551 O O . ALA A 1 70 ? 3.729 -1.854 0.552 1.00 93.50 70 ALA A O 1
ATOM 552 N N . ILE A 1 71 ? 3.665 -3.677 -0.753 1.00 94.62 71 ILE A N 1
ATOM 553 C CA . ILE A 1 71 ? 2.456 -3.275 -1.489 1.00 94.62 71 ILE A CA 1
ATOM 554 C C . ILE A 1 71 ? 1.241 -3.229 -0.556 1.00 94.62 71 ILE A C 1
ATOM 556 O O . ILE A 1 71 ? 0.493 -2.255 -0.562 1.00 94.62 71 ILE A O 1
ATOM 560 N N . ASN A 1 72 ? 1.057 -4.242 0.290 1.00 94.12 72 ASN A N 1
ATOM 561 C CA . ASN A 1 72 ? -0.049 -4.246 1.246 1.00 94.12 72 ASN A CA 1
ATOM 562 C C . ASN A 1 72 ? 0.097 -3.132 2.297 1.00 94.12 72 ASN A C 1
ATOM 564 O O . ASN A 1 72 ? -0.894 -2.533 2.705 1.00 94.12 72 ASN A O 1
ATOM 568 N N . TRP A 1 73 ? 1.324 -2.807 2.706 1.00 94.06 73 TRP A N 1
ATOM 569 C CA . TRP A 1 73 ? 1.584 -1.654 3.564 1.00 94.06 73 TRP A CA 1
ATOM 570 C C . TRP A 1 73 ? 1.180 -0.342 2.879 1.00 94.06 73 TRP A C 1
ATOM 572 O O . TRP A 1 73 ? 0.493 0.459 3.505 1.00 94.06 73 TRP A O 1
ATOM 582 N N . LEU A 1 74 ? 1.490 -0.155 1.586 1.00 93.94 74 LEU A N 1
ATOM 583 C CA . LEU A 1 74 ? 1.024 1.011 0.815 1.00 93.94 74 LEU A CA 1
ATOM 584 C C . LEU A 1 74 ? -0.504 1.116 0.797 1.00 93.94 74 LEU A C 1
ATOM 586 O O . LEU A 1 74 ? -1.055 2.202 0.968 1.00 93.94 74 LEU A O 1
ATOM 590 N N . PHE A 1 75 ? -1.189 -0.010 0.606 1.00 93.75 75 PHE A N 1
ATOM 591 C CA . PHE A 1 75 ? -2.648 -0.064 0.597 1.00 93.75 75 PHE A CA 1
ATOM 592 C C . PHE A 1 75 ? -3.260 0.305 1.945 1.00 93.75 75 PHE A C 1
ATOM 594 O O . PHE A 1 75 ? -4.233 1.061 1.981 1.00 93.75 75 PHE A O 1
ATOM 601 N N . LEU A 1 76 ? -2.683 -0.201 3.038 1.00 92.56 76 LEU A N 1
ATOM 602 C CA . LEU A 1 76 ? -3.128 0.122 4.390 1.00 92.56 76 LEU A CA 1
ATOM 603 C C . LEU A 1 76 ? -2.922 1.614 4.663 1.00 92.56 76 LEU A C 1
ATOM 605 O O . LEU A 1 76 ? -3.833 2.285 5.143 1.00 92.56 76 LEU A O 1
ATOM 609 N N . PHE A 1 77 ? -1.759 2.140 4.275 1.00 92.38 77 PHE A N 1
ATOM 610 C CA . PHE A 1 77 ? -1.422 3.549 4.428 1.00 92.38 77 PHE A CA 1
ATOM 611 C C . PHE A 1 77 ? -2.397 4.460 3.671 1.00 92.38 77 PHE A C 1
ATOM 613 O O . PHE A 1 77 ? -2.884 5.442 4.229 1.00 92.38 77 PHE A O 1
ATOM 620 N N . ASP A 1 78 ? -2.732 4.133 2.418 1.00 91.62 78 ASP A N 1
ATOM 621 C CA . ASP A 1 78 ? -3.724 4.903 1.659 1.00 91.62 78 ASP A CA 1
ATOM 622 C C . ASP A 1 78 ? -5.119 4.851 2.301 1.00 91.62 78 ASP A C 1
ATOM 624 O O . ASP A 1 78 ? -5.806 5.871 2.348 1.00 91.62 78 ASP A O 1
ATOM 628 N N . ASN A 1 79 ? -5.525 3.708 2.864 1.00 89.19 79 ASN A N 1
ATOM 629 C CA . ASN A 1 79 ? -6.797 3.597 3.581 1.00 89.19 79 ASN A CA 1
ATOM 630 C C . ASN A 1 79 ? -6.860 4.514 4.803 1.00 89.19 79 ASN A C 1
ATOM 632 O O . ASN A 1 79 ? -7.851 5.230 4.971 1.00 89.19 79 ASN A O 1
ATOM 636 N N . VAL A 1 80 ? -5.800 4.536 5.614 1.00 90.69 80 VAL A N 1
ATOM 637 C CA . VAL A 1 80 ? -5.694 5.454 6.756 1.00 90.69 80 VAL A CA 1
ATOM 638 C C . VAL A 1 80 ? -5.755 6.900 6.271 1.00 90.69 80 VAL A C 1
ATOM 640 O O . VAL A 1 80 ? -6.587 7.680 6.729 1.00 90.69 80 VAL A O 1
ATOM 643 N N . MET A 1 81 ? -4.971 7.249 5.251 1.00 90.44 81 MET A N 1
ATOM 644 C CA . MET A 1 81 ? -4.980 8.592 4.665 1.00 90.44 81 MET A CA 1
ATOM 645 C C . MET A 1 81 ? -6.358 8.995 4.121 1.00 90.44 81 MET A C 1
ATOM 647 O O . MET A 1 81 ? -6.782 10.140 4.281 1.00 90.44 81 MET A O 1
ATOM 651 N N . ALA A 1 82 ? -7.085 8.075 3.488 1.00 88.81 82 ALA A N 1
ATOM 652 C CA . ALA A 1 82 ? -8.438 8.312 3.000 1.00 88.81 82 ALA A CA 1
ATOM 653 C C . ALA A 1 82 ? -9.438 8.540 4.144 1.00 88.81 82 ALA A C 1
ATOM 655 O O . ALA A 1 82 ? -10.286 9.428 4.036 1.00 88.81 82 ALA A O 1
ATOM 656 N N . TYR A 1 83 ? -9.331 7.777 5.235 1.00 88.06 83 TYR A N 1
ATOM 657 C CA . TYR A 1 83 ? -10.138 7.964 6.441 1.00 88.06 83 TYR A CA 1
ATOM 658 C C . TYR A 1 83 ? -9.891 9.341 7.075 1.00 88.06 83 TYR A C 1
ATOM 660 O O . TYR A 1 83 ? -10.833 10.109 7.276 1.00 88.06 83 TYR A O 1
ATOM 668 N N . LEU A 1 84 ? -8.626 9.713 7.278 1.00 89.88 84 LEU A N 1
ATOM 669 C CA . LEU A 1 84 ? -8.259 11.001 7.872 1.00 89.88 84 LEU A CA 1
ATOM 670 C C . LEU A 1 84 ? -8.708 12.193 7.014 1.00 89.88 84 LEU A C 1
ATOM 672 O O . LEU A 1 84 ? -9.219 13.183 7.539 1.00 89.88 84 LEU A O 1
ATOM 676 N N . ARG A 1 85 ? -8.609 12.086 5.678 1.00 88.06 85 ARG A N 1
ATOM 677 C CA . ARG A 1 85 ? -9.138 13.100 4.744 1.00 88.06 85 ARG A CA 1
ATOM 678 C C . ARG A 1 85 ? -10.647 13.288 4.888 1.00 88.06 85 ARG A C 1
ATOM 680 O O . ARG A 1 85 ? -11.106 14.429 4.884 1.00 88.06 85 ARG A O 1
ATOM 687 N N . ARG A 1 86 ? -11.416 12.201 5.038 1.00 88.00 86 ARG A N 1
ATOM 688 C CA . ARG A 1 86 ? -12.874 12.269 5.265 1.00 88.00 86 ARG A CA 1
ATOM 689 C C . ARG A 1 86 ? -13.205 12.961 6.586 1.00 88.00 86 ARG A C 1
ATOM 691 O O . ARG A 1 86 ? -14.129 13.770 6.624 1.00 88.00 86 ARG A O 1
ATOM 698 N N . ASN A 1 87 ? -12.405 12.709 7.618 1.00 87.62 87 ASN A N 1
ATOM 699 C CA . ASN A 1 87 ? -12.563 13.314 8.941 1.00 87.62 87 ASN A CA 1
ATOM 700 C C . ASN A 1 87 ? -11.949 14.717 9.060 1.00 87.62 87 ASN A C 1
ATOM 702 O O . ASN A 1 87 ? -12.128 15.378 10.079 1.00 87.62 87 ASN A O 1
ATOM 706 N N . LYS A 1 88 ? -11.278 15.202 8.005 1.00 88.31 88 LYS A N 1
ATOM 707 C CA . LYS A 1 88 ? -10.613 16.514 7.931 1.00 88.31 88 LYS A CA 1
ATOM 708 C C . LYS A 1 88 ? -9.550 16.731 9.016 1.00 88.31 88 LYS A C 1
ATOM 710 O O . LYS A 1 88 ? -9.266 17.876 9.365 1.00 88.31 88 LYS A O 1
ATOM 715 N N . ASP A 1 89 ? -8.922 15.658 9.486 1.00 89.69 89 ASP A N 1
ATOM 716 C CA . ASP A 1 89 ? -7.876 15.715 10.506 1.00 89.69 89 ASP A CA 1
ATOM 717 C C . ASP A 1 89 ? -6.519 16.084 9.882 1.00 89.69 89 ASP A C 1
ATOM 719 O O . ASP A 1 89 ? -5.732 15.232 9.473 1.00 89.69 89 ASP A O 1
ATOM 723 N N . GLN A 1 90 ? -6.270 17.385 9.718 1.00 89.25 90 GLN A N 1
ATOM 724 C CA . GLN A 1 90 ? -5.069 17.878 9.032 1.00 89.25 90 GLN A CA 1
ATOM 725 C C . GLN A 1 90 ? -3.772 17.610 9.801 1.00 89.25 90 GLN A C 1
ATOM 727 O O . GLN A 1 90 ? -2.717 17.464 9.178 1.00 89.25 90 GLN A O 1
ATOM 732 N N . GLU A 1 91 ? -3.835 17.554 11.132 1.00 92.75 91 GLU A N 1
ATOM 733 C CA . GLU A 1 91 ? -2.669 17.248 11.961 1.00 92.75 91 GLU A CA 1
ATOM 734 C C . GLU A 1 91 ? -2.229 15.807 11.712 1.00 92.75 91 GLU A C 1
ATOM 736 O O . GLU A 1 91 ? -1.069 15.551 11.373 1.00 92.75 91 GLU A O 1
ATOM 741 N N . GLU A 1 92 ? -3.190 14.889 11.743 1.00 91.88 92 GLU A N 1
ATOM 742 C CA . GLU A 1 92 ? -2.925 13.470 11.593 1.00 91.88 92 GLU A CA 1
ATOM 743 C C . GLU A 1 92 ? -2.559 13.080 10.155 1.00 91.88 92 GLU A C 1
ATOM 745 O O . GLU A 1 92 ? -1.683 12.238 9.937 1.00 91.88 92 GLU A O 1
ATOM 750 N N . ILE A 1 93 ? -3.136 13.764 9.159 1.00 91.75 93 ILE A N 1
ATOM 751 C CA . ILE A 1 93 ? -2.707 13.680 7.751 1.00 91.75 93 ILE A CA 1
ATOM 752 C C . ILE A 1 93 ? -1.231 14.069 7.617 1.00 91.75 93 ILE A C 1
ATOM 754 O O . ILE A 1 93 ? -0.467 13.386 6.933 1.00 91.75 93 ILE A O 1
ATOM 758 N N . SER A 1 94 ? -0.812 15.167 8.253 1.00 92.06 94 SER A N 1
ATOM 759 C CA . SER A 1 94 ? 0.577 15.638 8.204 1.00 92.06 9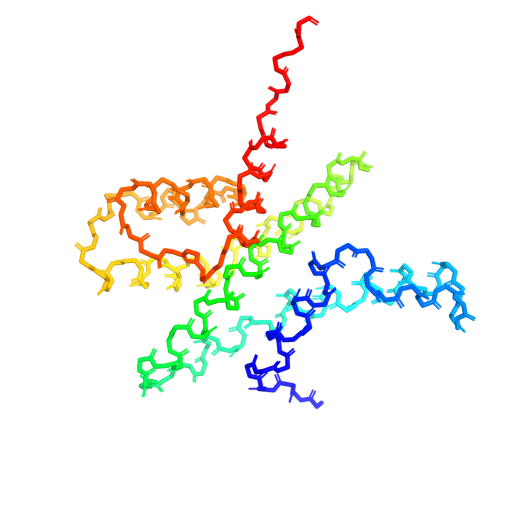4 SER A CA 1
ATOM 760 C C . SER A 1 94 ? 1.530 14.663 8.899 1.00 92.06 94 SER A C 1
ATOM 762 O O . SER A 1 94 ? 2.605 14.367 8.367 1.00 92.06 94 SER A O 1
ATOM 764 N N . ARG A 1 95 ? 1.127 14.113 10.054 1.00 93.19 95 ARG A N 1
ATOM 765 C CA . ARG A 1 95 ? 1.885 13.092 10.795 1.00 93.19 95 ARG A CA 1
ATOM 766 C C . ARG A 1 95 ? 2.124 11.850 9.939 1.00 93.19 95 ARG A C 1
ATOM 768 O O . ARG A 1 95 ? 3.276 11.460 9.743 1.00 93.19 95 ARG A O 1
ATOM 775 N N . HIS A 1 96 ? 1.066 11.300 9.354 1.00 91.69 96 HIS A N 1
ATOM 776 C CA . HIS A 1 96 ? 1.157 10.131 8.489 1.00 91.69 96 HIS A CA 1
ATOM 777 C C . HIS A 1 96 ? 1.966 10.412 7.220 1.00 91.69 96 HIS A C 1
ATOM 779 O O . HIS A 1 96 ? 2.836 9.626 6.860 1.00 91.69 96 HIS A O 1
ATOM 785 N N . MET A 1 97 ? 1.787 11.560 6.563 1.00 91.31 97 MET A N 1
ATOM 786 C CA . MET A 1 97 ? 2.626 11.902 5.406 1.00 91.31 97 MET A CA 1
ATOM 787 C C . MET A 1 97 ? 4.116 11.948 5.758 1.00 91.31 97 MET A C 1
ATOM 789 O O . MET A 1 97 ? 4.936 11.453 4.984 1.00 91.31 97 MET A O 1
ATOM 793 N N . LYS A 1 98 ? 4.478 12.477 6.934 1.00 91.81 98 LYS A N 1
ATOM 794 C CA . LYS A 1 98 ? 5.867 12.445 7.414 1.00 91.81 98 LYS A CA 1
ATOM 795 C C . LYS A 1 98 ? 6.355 11.015 7.630 1.00 91.81 98 LYS A C 1
ATOM 797 O O . LYS A 1 98 ? 7.450 10.701 7.171 1.00 91.81 98 LYS A O 1
ATOM 802 N N . MET A 1 99 ? 5.552 10.151 8.255 1.00 91.69 99 MET A N 1
ATOM 803 C CA . MET A 1 99 ? 5.894 8.731 8.430 1.00 91.69 99 MET A CA 1
ATOM 804 C C . MET A 1 99 ? 6.113 8.030 7.089 1.00 91.69 99 MET A C 1
ATOM 806 O O . MET A 1 99 ? 7.111 7.336 6.922 1.00 91.69 99 MET A O 1
ATOM 810 N N . PHE A 1 100 ? 5.235 8.266 6.111 1.00 91.94 100 PHE A N 1
ATOM 811 C CA . PHE A 1 100 ? 5.383 7.726 4.764 1.00 91.94 100 PHE A CA 1
ATOM 812 C C . PHE A 1 100 ? 6.688 8.188 4.109 1.00 91.94 100 PHE A C 1
ATOM 814 O O . PHE A 1 100 ? 7.493 7.356 3.697 1.00 91.94 100 PHE A O 1
ATOM 821 N N . SER A 1 101 ? 6.927 9.504 4.070 1.00 89.31 101 SER A N 1
ATOM 822 C CA . SER A 1 101 ? 8.133 10.083 3.458 1.00 89.31 101 SER A CA 1
ATOM 823 C C . SER A 1 101 ? 9.431 9.697 4.176 1.00 89.31 101 SER A C 1
ATOM 825 O O . SER A 1 101 ? 10.493 9.662 3.562 1.00 89.31 101 SER A O 1
ATOM 827 N N . GLY A 1 102 ? 9.355 9.414 5.479 1.00 89.62 102 GLY A N 1
ATOM 828 C CA . GLY A 1 102 ? 10.486 8.962 6.283 1.00 89.62 102 GLY A CA 1
ATOM 829 C C . GLY A 1 102 ? 10.780 7.470 6.139 1.00 89.62 102 GLY A C 1
ATOM 830 O O . GLY A 1 102 ? 11.870 7.038 6.513 1.00 89.62 102 GLY A O 1
ATOM 831 N N . SER A 1 103 ? 9.838 6.690 5.600 1.00 89.75 103 SER A N 1
ATOM 832 C CA . SER A 1 103 ? 9.986 5.248 5.467 1.00 89.75 103 SER A CA 1
ATOM 833 C C . SER A 1 103 ? 10.861 4.863 4.280 1.00 89.75 103 SER A C 1
ATOM 835 O O . SER A 1 103 ? 10.792 5.438 3.195 1.00 89.75 103 SER A O 1
ATOM 837 N N . ARG A 1 104 ? 11.646 3.798 4.441 1.00 89.44 104 ARG A N 1
ATOM 838 C CA . ARG A 1 104 ? 12.425 3.187 3.354 1.00 89.44 104 ARG A CA 1
ATOM 839 C C . ARG A 1 104 ? 11.610 2.261 2.457 1.00 89.44 104 ARG A C 1
ATOM 841 O O . ARG A 1 104 ? 12.132 1.794 1.447 1.00 89.44 104 ARG A O 1
ATOM 848 N N . ILE A 1 105 ? 10.355 1.961 2.792 1.00 91.19 105 ILE A N 1
ATOM 849 C CA . ILE A 1 105 ? 9.529 1.024 2.014 1.00 91.19 105 ILE A CA 1
ATOM 850 C C . ILE A 1 105 ? 9.365 1.470 0.545 1.00 91.19 105 ILE A C 1
ATOM 852 O O . ILE A 1 105 ? 9.638 0.645 -0.334 1.00 91.19 105 ILE A O 1
ATOM 856 N N . PRO A 1 106 ? 9.028 2.743 0.233 1.00 92.44 106 PRO A N 1
ATOM 857 C CA . PRO A 1 106 ? 8.999 3.237 -1.147 1.00 92.44 106 PRO A CA 1
ATOM 858 C C . PRO A 1 106 ? 10.328 3.022 -1.882 1.00 92.44 106 PRO A C 1
ATOM 860 O O . PRO A 1 106 ? 10.350 2.505 -2.997 1.00 92.44 106 PRO A O 1
ATOM 863 N N . TYR A 1 107 ? 11.453 3.316 -1.225 1.00 90.50 107 TYR A N 1
ATOM 864 C CA . TYR A 1 107 ? 12.791 3.089 -1.775 1.00 90.50 107 TYR A CA 1
ATOM 865 C C . TYR A 1 107 ? 13.058 1.607 -2.090 1.00 90.50 107 TYR A C 1
ATOM 867 O O . TYR A 1 107 ? 13.585 1.276 -3.153 1.00 90.50 107 TYR A O 1
ATOM 875 N N . HIS A 1 108 ? 12.652 0.690 -1.208 1.00 89.19 108 HIS A N 1
ATOM 876 C CA . HIS A 1 108 ? 12.791 -0.747 -1.450 1.00 89.19 108 HIS A CA 1
ATOM 877 C C . HIS A 1 108 ? 11.942 -1.236 -2.629 1.00 89.19 108 HIS A C 1
ATOM 879 O O . HIS A 1 108 ? 12.400 -2.101 -3.378 1.00 89.19 108 HIS A O 1
ATOM 885 N N . LEU A 1 109 ? 10.748 -0.675 -2.831 1.00 92.06 109 LEU A N 1
ATOM 886 C CA . LEU A 1 109 ? 9.912 -0.981 -3.994 1.00 92.06 109 LEU A CA 1
ATOM 887 C C . LEU A 1 109 ? 10.513 -0.440 -5.295 1.00 92.06 109 LEU A C 1
ATOM 889 O O . LEU A 1 109 ? 10.554 -1.173 -6.280 1.00 92.06 109 LEU A O 1
ATOM 893 N N . ILE A 1 110 ? 11.045 0.784 -5.288 1.00 92.25 110 ILE A N 1
ATOM 894 C CA . ILE A 1 110 ? 11.769 1.364 -6.432 1.00 92.25 110 ILE A CA 1
ATOM 895 C C . ILE A 1 110 ? 12.952 0.472 -6.817 1.00 92.25 110 ILE A C 1
ATOM 897 O O . ILE A 1 110 ? 13.079 0.071 -7.971 1.00 92.25 110 ILE A O 1
ATOM 901 N N . ASN A 1 111 ? 13.781 0.085 -5.846 1.00 89.12 111 ASN A N 1
ATOM 902 C CA . ASN A 1 111 ? 14.910 -0.811 -6.093 1.00 89.12 111 ASN A CA 1
ATOM 903 C C . ASN A 1 111 ? 14.470 -2.190 -6.596 1.00 89.12 111 ASN A C 1
ATOM 905 O O . ASN A 1 111 ? 15.147 -2.778 -7.441 1.00 89.12 111 ASN A O 1
ATOM 909 N N . TRP A 1 112 ? 13.347 -2.718 -6.095 1.00 90.50 112 TRP A N 1
ATOM 910 C CA . TRP A 1 112 ? 12.776 -3.951 -6.630 1.00 90.50 112 TRP A CA 1
ATOM 911 C C . TRP A 1 112 ? 12.406 -3.779 -8.106 1.00 90.50 112 TRP A C 1
ATOM 913 O O . TRP A 1 112 ? 12.822 -4.611 -8.905 1.00 90.50 112 TRP A O 1
ATOM 923 N N . VAL A 1 113 ? 11.733 -2.691 -8.489 1.00 91.19 113 VAL A N 1
ATOM 924 C CA . VAL A 1 113 ? 11.392 -2.394 -9.892 1.00 91.19 113 VAL A CA 1
ATOM 925 C C . VAL A 1 113 ? 12.647 -2.281 -10.766 1.00 91.19 113 VAL A C 1
ATOM 927 O O . VAL A 1 113 ? 12.737 -2.965 -11.782 1.00 91.19 113 VAL A O 1
ATOM 930 N N . ILE A 1 114 ? 13.667 -1.530 -10.332 1.00 90.38 114 ILE A N 1
ATOM 931 C CA . ILE A 1 114 ? 14.955 -1.417 -11.047 1.00 90.38 114 ILE A CA 1
ATOM 932 C C . ILE A 1 114 ? 15.600 -2.797 -11.240 1.00 90.38 114 ILE A C 1
ATOM 934 O O . ILE A 1 114 ? 16.120 -3.107 -12.310 1.00 90.38 114 ILE A O 1
ATOM 938 N N . SER A 1 115 ? 15.529 -3.671 -10.229 1.00 87.75 115 SER A N 1
ATOM 939 C CA . SER A 1 115 ? 16.076 -5.033 -10.321 1.00 87.75 115 SER A CA 1
ATOM 940 C C . SER A 1 115 ? 15.373 -5.920 -11.356 1.00 87.75 115 SER A C 1
ATOM 942 O O . SER A 1 115 ? 15.925 -6.950 -11.736 1.00 87.75 115 SER A O 1
ATOM 944 N N . GLN A 1 116 ? 14.173 -5.539 -11.811 1.00 87.62 116 GLN A N 1
ATOM 945 C CA . GLN A 1 116 ? 13.457 -6.221 -12.892 1.00 87.62 116 GLN A CA 1
ATOM 946 C C . GLN A 1 116 ? 13.880 -5.730 -14.289 1.00 87.62 116 GLN A C 1
ATOM 948 O O . GLN A 1 116 ? 13.409 -6.274 -15.282 1.00 87.62 116 GLN A O 1
ATOM 953 N N . GLY A 1 117 ? 14.799 -4.760 -14.375 1.00 86.69 117 GLY A N 1
ATOM 954 C CA . GLY A 1 117 ? 15.308 -4.214 -15.637 1.00 86.69 117 GLY A CA 1
ATOM 955 C C . GLY A 1 117 ? 14.662 -2.895 -16.064 1.00 86.69 117 GLY A C 1
ATOM 956 O O . GLY A 1 117 ? 14.991 -2.390 -17.134 1.00 86.69 117 GLY A O 1
ATOM 957 N N . GLU A 1 118 ? 13.783 -2.328 -15.236 1.00 89.25 118 GLU A N 1
ATOM 958 C CA . GLU A 1 118 ? 13.134 -1.044 -15.501 1.00 89.25 118 GLU A CA 1
ATOM 959 C C . GLU A 1 118 ? 14.080 0.141 -15.270 1.00 89.25 118 GLU A C 1
ATOM 961 O O . GLU A 1 118 ? 14.881 0.158 -14.329 1.00 89.25 118 GLU A O 1
ATOM 966 N N . VAL A 1 119 ? 13.951 1.173 -16.106 1.00 85.50 119 VAL A N 1
ATOM 967 C CA . VAL A 1 119 ? 14.700 2.430 -15.976 1.00 85.50 119 VAL A CA 1
ATOM 968 C C . VAL A 1 119 ? 13.782 3.499 -15.395 1.00 85.50 119 VAL A C 1
ATOM 970 O O . VAL A 1 119 ? 12.792 3.877 -16.013 1.00 85.50 119 VAL A O 1
ATOM 973 N N . ILE A 1 120 ? 14.128 4.013 -14.214 1.00 85.56 120 ILE A N 1
ATOM 974 C CA . ILE A 1 120 ? 13.362 5.060 -13.526 1.00 85.56 120 ILE A CA 1
ATOM 975 C C . ILE A 1 120 ? 14.135 6.376 -13.633 1.00 85.56 120 ILE A C 1
ATOM 977 O O . ILE A 1 120 ? 15.208 6.505 -13.047 1.00 85.56 120 ILE A O 1
ATOM 981 N N . SER A 1 121 ? 13.601 7.347 -14.380 1.00 75.31 121 SER A N 1
ATOM 982 C CA . SER A 1 121 ? 14.235 8.660 -14.579 1.00 75.31 121 SER A CA 1
ATOM 983 C C . SER A 1 121 ? 14.153 9.564 -13.348 1.00 75.31 121 SER A C 1
ATOM 985 O O . SER A 1 121 ? 15.113 10.266 -13.051 1.00 75.31 121 SER A O 1
ATOM 987 N N . ASP A 1 122 ? 13.039 9.511 -12.611 1.00 83.81 122 ASP A N 1
ATOM 988 C CA . ASP A 1 122 ? 12.697 10.490 -11.568 1.00 83.81 122 ASP A CA 1
ATOM 989 C C . ASP A 1 122 ? 12.386 9.817 -10.220 1.00 83.81 122 ASP A C 1
ATOM 991 O O . ASP A 1 122 ? 11.337 10.029 -9.604 1.00 83.81 122 ASP A O 1
ATOM 995 N N . ALA A 1 123 ? 13.304 8.966 -9.748 1.00 84.75 123 ALA A N 1
ATOM 996 C CA . ALA A 1 123 ? 13.138 8.232 -8.490 1.00 84.75 123 ALA A CA 1
ATOM 997 C C . ALA A 1 123 ? 12.918 9.165 -7.282 1.00 84.75 123 ALA A C 1
ATOM 999 O O . ALA A 1 123 ? 12.088 8.869 -6.423 1.00 84.75 123 ALA A O 1
ATOM 1000 N N . ASP A 1 124 ? 13.592 10.317 -7.244 1.00 85.25 124 ASP A N 1
ATOM 1001 C CA . ASP A 1 124 ? 13.433 11.306 -6.170 1.00 85.25 124 ASP A CA 1
ATOM 1002 C C . ASP A 1 124 ? 12.029 11.924 -6.155 1.00 85.25 124 ASP A C 1
ATOM 1004 O O . ASP A 1 124 ? 11.448 12.141 -5.091 1.00 85.25 124 ASP A O 1
ATOM 1008 N N . THR A 1 125 ? 11.435 12.176 -7.324 1.00 88.81 125 THR A N 1
ATOM 1009 C CA . THR A 1 125 ? 10.050 12.659 -7.418 1.00 88.81 125 THR A CA 1
ATOM 1010 C C . THR A 1 125 ? 9.075 11.615 -6.887 1.00 88.81 125 THR A C 1
ATOM 1012 O O . THR A 1 125 ? 8.139 11.951 -6.163 1.00 88.81 125 THR A O 1
ATOM 1015 N N . LEU A 1 126 ? 9.319 10.341 -7.193 1.00 88.62 126 LEU A N 1
ATOM 1016 C CA . LEU A 1 126 ? 8.487 9.236 -6.740 1.00 88.62 126 LEU A CA 1
ATOM 1017 C C . LEU A 1 126 ? 8.587 9.014 -5.220 1.00 88.62 126 LEU A C 1
ATOM 1019 O O . LEU A 1 126 ? 7.564 8.795 -4.570 1.00 88.62 126 LEU A O 1
ATOM 1023 N N . LEU A 1 127 ? 9.782 9.139 -4.633 1.00 89.06 127 LEU A N 1
ATOM 1024 C CA . LEU A 1 127 ? 9.989 9.063 -3.179 1.00 89.06 127 LEU A CA 1
ATOM 1025 C C . LEU A 1 127 ? 9.253 10.169 -2.409 1.00 89.06 127 LEU A C 1
ATOM 1027 O O . LEU A 1 127 ? 8.829 9.949 -1.278 1.00 89.06 127 LEU A O 1
ATOM 1031 N N . ASN A 1 128 ? 9.068 11.333 -3.030 1.00 87.12 128 ASN A N 1
ATOM 1032 C CA . ASN A 1 128 ? 8.348 12.468 -2.447 1.00 87.12 128 ASN A CA 1
ATOM 1033 C C . ASN A 1 128 ? 6.851 12.497 -2.812 1.00 87.12 128 ASN A C 1
ATOM 1035 O O . ASN A 1 128 ? 6.152 13.462 -2.495 1.00 87.12 128 ASN A O 1
ATOM 1039 N N . SER A 1 129 ? 6.355 11.471 -3.507 1.00 90.44 129 SER A N 1
ATOM 1040 C CA . SER A 1 129 ? 4.965 11.408 -3.957 1.00 90.44 129 SER A CA 1
ATOM 1041 C C . SER A 1 129 ? 4.006 10.995 -2.833 1.00 90.44 129 SER A C 1
ATOM 1043 O O . SER A 1 129 ? 4.412 10.576 -1.752 1.00 90.44 129 SER A O 1
ATOM 1045 N N . THR A 1 130 ? 2.699 11.128 -3.066 1.00 90.25 130 THR A N 1
ATOM 1046 C CA . THR A 1 130 ? 1.699 10.598 -2.124 1.00 90.25 130 THR A CA 1
ATOM 1047 C C . THR A 1 130 ? 1.592 9.073 -2.248 1.00 90.25 130 THR A C 1
ATOM 1049 O O . THR A 1 130 ? 1.867 8.548 -3.330 1.00 90.25 130 THR A O 1
ATOM 1052 N N . PRO A 1 131 ? 1.105 8.348 -1.218 1.00 91.56 131 PRO A N 1
ATOM 1053 C CA . PRO A 1 131 ? 0.849 6.910 -1.334 1.00 91.56 131 PRO A CA 1
ATOM 1054 C C . PRO A 1 131 ? 0.001 6.551 -2.564 1.00 91.56 131 PRO A C 1
ATOM 1056 O O . PRO A 1 131 ? 0.340 5.631 -3.303 1.00 91.56 131 PRO A O 1
ATOM 1059 N N . ALA A 1 132 ? -1.049 7.332 -2.839 1.00 92.12 132 ALA A N 1
ATOM 1060 C CA . ALA A 1 132 ? -1.911 7.140 -4.002 1.00 92.12 132 ALA A CA 1
ATOM 1061 C C . ALA A 1 132 ? -1.160 7.323 -5.333 1.00 92.12 132 ALA A C 1
ATOM 1063 O O . ALA A 1 132 ? -1.314 6.506 -6.236 1.00 92.12 132 ALA A O 1
ATOM 1064 N N . SER A 1 133 ? -0.319 8.356 -5.447 1.00 92.50 133 SER A N 1
ATOM 1065 C CA . SER A 1 133 ? 0.515 8.589 -6.637 1.00 92.50 133 SER A CA 1
ATOM 1066 C C . SER A 1 133 ? 1.546 7.474 -6.841 1.00 92.50 133 SER A C 1
ATOM 1068 O O . SER A 1 133 ? 1.784 7.047 -7.968 1.00 92.50 133 SER A O 1
ATOM 1070 N N . PHE A 1 134 ? 2.127 6.960 -5.755 1.00 94.94 134 PHE A N 1
ATOM 1071 C CA . PHE A 1 134 ? 3.047 5.827 -5.810 1.00 94.94 134 PHE A CA 1
ATOM 1072 C C . PHE A 1 134 ? 2.333 4.549 -6.283 1.00 94.94 134 PHE A C 1
ATOM 1074 O O . PHE A 1 134 ? 2.859 3.806 -7.110 1.00 94.94 134 PHE A O 1
ATOM 1081 N N . ILE A 1 135 ? 1.110 4.304 -5.800 1.00 95.31 135 ILE A N 1
ATOM 1082 C CA . ILE A 1 135 ? 0.265 3.188 -6.251 1.00 95.31 135 ILE A CA 1
ATOM 1083 C C . ILE A 1 135 ? -0.106 3.344 -7.734 1.00 95.31 135 ILE A C 1
ATOM 1085 O O . ILE A 1 135 ? -0.066 2.361 -8.470 1.00 95.31 135 ILE A O 1
ATOM 1089 N N . GLU A 1 136 ? -0.415 4.558 -8.196 1.00 94.75 136 GLU A N 1
ATOM 1090 C CA . GLU A 1 136 ? -0.690 4.833 -9.613 1.00 94.75 136 GLU A CA 1
ATOM 1091 C C . GLU A 1 136 ? 0.511 4.497 -10.505 1.00 94.75 136 GLU A C 1
ATOM 1093 O O . GLU A 1 136 ? 0.355 3.828 -11.527 1.00 94.75 136 GLU A O 1
ATOM 1098 N N . TRP A 1 137 ? 1.722 4.859 -10.075 1.00 94.94 137 TRP A N 1
ATOM 1099 C CA . TRP A 1 137 ? 2.954 4.471 -10.761 1.00 94.94 137 TRP A CA 1
ATOM 1100 C C . TRP A 1 137 ? 3.136 2.944 -10.835 1.00 94.94 137 TRP A C 1
ATOM 1102 O O . TRP A 1 137 ? 3.453 2.410 -11.898 1.00 94.94 137 TRP A O 1
ATOM 1112 N N . LEU A 1 138 ? 2.866 2.218 -9.743 1.00 95.44 138 LEU A N 1
ATOM 1113 C CA . LEU A 1 138 ? 2.907 0.749 -9.728 1.00 95.44 138 LEU A CA 1
ATOM 1114 C C . LEU A 1 138 ? 1.884 0.118 -10.690 1.00 95.44 138 LEU A C 1
ATOM 1116 O O . LEU A 1 138 ? 2.181 -0.894 -11.326 1.00 95.44 138 LEU A O 1
ATOM 1120 N N . VAL A 1 139 ? 0.692 0.708 -10.820 1.00 95.38 139 VAL A N 1
ATOM 1121 C CA . VAL A 1 139 ? -0.324 0.259 -11.787 1.00 95.38 139 VAL A CA 1
ATOM 1122 C C . VAL A 1 139 ? 0.134 0.492 -13.223 1.00 95.38 139 VAL A C 1
ATOM 1124 O O . VAL A 1 139 ? -0.030 -0.403 -14.048 1.00 95.38 139 VAL A O 1
ATOM 1127 N N . ALA A 1 140 ? 0.763 1.631 -13.516 1.00 94.19 140 ALA A N 1
ATOM 1128 C CA . ALA A 1 140 ? 1.293 1.905 -14.850 1.00 94.19 140 ALA A CA 1
ATOM 1129 C C . ALA A 1 140 ? 2.350 0.869 -15.277 1.00 94.19 140 ALA A C 1
ATOM 1131 O O . ALA A 1 140 ? 2.329 0.405 -16.416 1.00 94.19 140 ALA A O 1
ATOM 1132 N N . LEU A 1 141 ? 3.229 0.446 -14.362 1.00 94.25 141 LEU A N 1
ATOM 1133 C CA . LEU A 1 141 ? 4.202 -0.624 -14.624 1.00 94.25 141 LEU A CA 1
ATOM 1134 C C . LEU A 1 141 ? 3.528 -1.976 -14.891 1.00 94.25 141 LEU A C 1
ATOM 1136 O O . LEU A 1 141 ? 3.929 -2.712 -15.792 1.00 94.25 141 LEU A O 1
ATOM 1140 N N . GLU A 1 142 ? 2.479 -2.299 -14.131 1.00 94.25 142 GLU A N 1
ATOM 1141 C CA . GLU A 1 142 ? 1.684 -3.510 -14.353 1.00 94.25 142 GLU A CA 1
ATOM 1142 C C . GLU A 1 142 ? 1.037 -3.531 -15.743 1.00 94.25 142 GLU A C 1
ATOM 1144 O O . GLU A 1 142 ? 1.014 -4.564 -16.414 1.00 94.25 142 GLU A O 1
ATOM 1149 N N . GLU A 1 143 ? 0.538 -2.387 -16.206 1.00 93.19 143 GLU A N 1
ATOM 1150 C CA . GLU A 1 143 ? -0.049 -2.235 -17.540 1.00 93.19 143 GLU A CA 1
ATOM 1151 C C . GLU A 1 143 ? 0.995 -2.308 -18.665 1.00 93.19 143 GLU A C 1
ATOM 1153 O O . GLU A 1 143 ? 0.667 -2.721 -19.777 1.00 93.19 143 GLU A O 1
ATOM 1158 N N . GLN A 1 144 ? 2.256 -1.990 -18.368 1.00 92.25 144 GLN A N 1
ATOM 1159 C CA . GLN A 1 144 ? 3.397 -2.155 -19.276 1.00 92.25 144 GLN A CA 1
ATOM 1160 C C . GLN A 1 144 ? 3.933 -3.597 -19.323 1.00 92.25 144 GLN A C 1
ATOM 1162 O O . GLN A 1 144 ? 4.807 -3.905 -20.132 1.00 92.25 144 GLN A O 1
ATOM 1167 N N . GLY A 1 145 ? 3.375 -4.502 -18.512 1.00 90.94 145 GLY A N 1
ATOM 1168 C CA . GLY A 1 145 ? 3.679 -5.934 -18.533 1.00 90.94 145 GLY A CA 1
ATOM 1169 C C . GLY A 1 145 ? 4.543 -6.423 -17.370 1.00 90.94 145 GLY A C 1
ATOM 1170 O O . GLY A 1 145 ? 4.817 -7.624 -17.291 1.00 90.94 145 GLY A O 1
ATOM 1171 N N . LEU A 1 146 ? 4.941 -5.544 -16.444 1.00 92.94 146 LEU A N 1
ATOM 1172 C CA . LEU A 1 146 ? 5.644 -5.956 -15.233 1.00 92.94 146 LEU A CA 1
ATOM 1173 C C . LEU A 1 146 ? 4.669 -6.626 -14.256 1.00 92.94 146 LEU A C 1
ATOM 1175 O O . LEU A 1 146 ? 3.620 -6.084 -13.952 1.00 92.94 146 LEU A O 1
ATOM 1179 N N . LYS A 1 147 ? 5.004 -7.786 -13.685 1.00 92.81 147 LYS A N 1
ATOM 1180 C CA . LYS A 1 147 ? 4.124 -8.439 -12.697 1.00 92.81 147 LYS A CA 1
ATOM 1181 C C . LYS A 1 147 ? 4.292 -7.828 -11.297 1.00 92.81 147 LYS A C 1
ATOM 1183 O O . LYS A 1 147 ? 5.006 -8.363 -10.439 1.00 92.81 147 LYS A O 1
ATOM 1188 N N . VAL A 1 148 ? 3.634 -6.699 -11.064 1.00 93.38 148 VAL A N 1
ATOM 1189 C CA . VAL A 1 148 ? 3.663 -5.931 -9.814 1.00 93.38 148 VAL A CA 1
ATOM 1190 C C . VAL A 1 148 ? 2.673 -6.479 -8.796 1.00 93.38 148 VAL A C 1
ATOM 1192 O O . VAL A 1 148 ? 3.045 -6.641 -7.638 1.00 93.38 148 VAL A O 1
ATOM 1195 N N . PHE A 1 149 ? 1.459 -6.851 -9.185 1.00 93.12 149 PHE A N 1
ATOM 1196 C CA . PHE A 1 149 ? 0.470 -7.375 -8.240 1.00 93.12 149 PHE A CA 1
ATOM 1197 C C . PHE A 1 149 ? 0.399 -8.901 -8.299 1.00 93.12 149 PHE A C 1
ATOM 1199 O O . PHE A 1 149 ? 0.403 -9.514 -9.366 1.00 93.12 149 PHE A O 1
ATOM 1206 N N . ASP A 1 150 ? 0.343 -9.539 -7.131 1.00 87.00 150 ASP A N 1
ATOM 1207 C CA . ASP A 1 150 ? 0.417 -11.002 -7.060 1.00 87.00 150 ASP A CA 1
ATOM 1208 C C . ASP A 1 150 ? -0.934 -11.680 -7.358 1.00 87.00 150 ASP A C 1
ATOM 1210 O O . ASP A 1 150 ? -0.964 -12.865 -7.699 1.00 87.00 150 ASP A O 1
ATOM 1214 N N . CYS A 1 151 ? -2.047 -10.942 -7.254 1.00 86.94 151 CYS A N 1
ATOM 1215 C CA . CYS A 1 151 ? -3.400 -11.425 -7.537 1.00 86.94 151 CYS A CA 1
ATOM 1216 C C . CYS A 1 151 ? -4.352 -10.302 -7.988 1.00 86.94 151 CYS A C 1
ATOM 1218 O O . CYS A 1 151 ? -4.108 -9.117 -7.739 1.00 86.94 151 CYS A O 1
ATOM 1220 N N . ASP A 1 152 ? -5.486 -10.690 -8.583 1.00 87.62 152 ASP A N 1
ATOM 1221 C CA . ASP A 1 152 ? -6.509 -9.757 -9.078 1.00 87.62 152 ASP A CA 1
ATOM 1222 C C . ASP A 1 152 ? -7.092 -8.868 -7.978 1.00 87.62 152 ASP A C 1
ATOM 1224 O O . ASP A 1 152 ? -7.413 -7.710 -8.225 1.00 87.62 152 ASP A O 1
ATOM 1228 N N . HIS A 1 153 ? -7.193 -9.375 -6.747 1.00 86.06 153 HIS A N 1
ATOM 1229 C CA . HIS A 1 153 ? -7.688 -8.584 -5.623 1.00 86.06 153 HIS A CA 1
ATOM 1230 C C . HIS A 1 153 ? -6.776 -7.383 -5.335 1.00 86.06 153 HIS A C 1
ATOM 1232 O O . HIS A 1 153 ? -7.250 -6.254 -5.256 1.00 86.06 153 HIS A O 1
ATOM 1238 N N . SER A 1 154 ? -5.461 -7.613 -5.269 1.00 89.50 154 SER A N 1
ATOM 1239 C CA . SER A 1 154 ? -4.462 -6.558 -5.066 1.00 89.50 154 SER A CA 1
ATOM 1240 C C . SER A 1 154 ? -4.485 -5.537 -6.214 1.00 89.50 154 SER A C 1
ATOM 1242 O O . SER A 1 154 ? -4.487 -4.329 -5.982 1.00 89.50 154 SER A O 1
ATOM 1244 N N . LYS A 1 155 ? -4.631 -6.013 -7.456 1.00 91.56 155 LYS A N 1
ATOM 1245 C CA . LYS A 1 155 ? -4.768 -5.158 -8.643 1.00 91.56 155 LYS A CA 1
ATOM 1246 C C . LYS A 1 155 ? -6.042 -4.304 -8.621 1.00 91.56 155 LYS A C 1
ATOM 1248 O O . LYS A 1 155 ? -5.999 -3.114 -8.925 1.00 91.56 155 LYS A O 1
ATOM 1253 N N . ASN A 1 156 ? -7.178 -4.890 -8.250 1.00 90.06 156 ASN A N 1
ATOM 1254 C CA . ASN A 1 156 ? -8.457 -4.183 -8.152 1.00 90.06 156 ASN A CA 1
ATOM 1255 C C . ASN A 1 156 ? -8.447 -3.149 -7.021 1.00 90.06 156 ASN A C 1
ATOM 1257 O O . ASN A 1 156 ? -8.986 -2.051 -7.182 1.00 90.06 156 ASN A O 1
ATOM 1261 N N . TYR A 1 157 ? -7.787 -3.468 -5.907 1.00 90.12 157 TYR A N 1
ATOM 1262 C CA . TYR A 1 157 ? -7.572 -2.523 -4.821 1.00 90.12 157 TYR A CA 1
ATOM 1263 C C . TYR A 1 157 ? -6.776 -1.306 -5.307 1.00 90.12 157 TYR A C 1
ATOM 1265 O O . TYR A 1 157 ? -7.230 -0.175 -5.149 1.00 90.12 157 TYR A O 1
ATOM 1273 N N . ALA A 1 158 ? -5.643 -1.523 -5.984 1.00 92.06 158 ALA A N 1
ATOM 1274 C CA . ALA A 1 158 ? -4.827 -0.438 -6.529 1.00 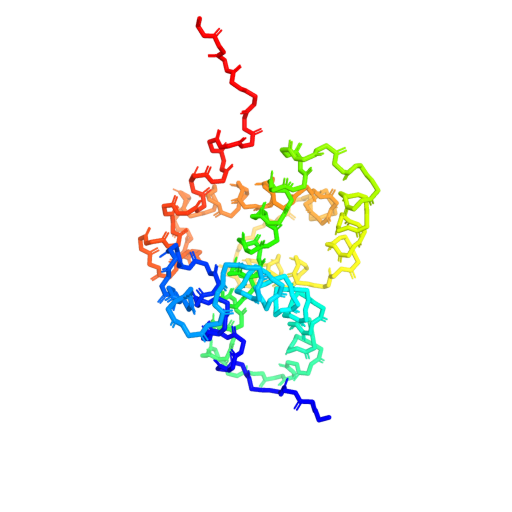92.06 158 ALA A CA 1
ATOM 1275 C C . ALA A 1 158 ? -5.624 0.481 -7.473 1.00 92.06 158 ALA A C 1
ATOM 1277 O O . ALA A 1 158 ? -5.549 1.704 -7.370 1.00 92.06 158 ALA A O 1
ATOM 1278 N N . LYS A 1 159 ? -6.466 -0.093 -8.341 1.00 91.38 159 LYS A N 1
ATOM 1279 C CA . LYS A 1 159 ? -7.371 0.688 -9.202 1.00 91.38 159 LYS A CA 1
ATOM 1280 C C . LYS A 1 159 ? -8.379 1.509 -8.397 1.00 91.38 159 LYS A C 1
ATOM 1282 O O . LYS A 1 159 ? -8.631 2.663 -8.728 1.00 91.38 159 LYS A O 1
ATOM 1287 N N . THR A 1 160 ? -8.928 0.943 -7.323 1.00 90.06 160 THR A N 1
ATOM 1288 C CA . THR A 1 160 ? -9.863 1.646 -6.428 1.00 90.06 160 THR A CA 1
ATOM 1289 C C . THR A 1 160 ? -9.210 2.860 -5.770 1.00 90.06 160 THR A C 1
ATOM 1291 O O . THR A 1 160 ? -9.835 3.918 -5.693 1.00 90.06 160 THR A O 1
ATOM 1294 N N . VAL A 1 161 ? -7.946 2.739 -5.353 1.00 87.94 161 VAL A N 1
ATOM 1295 C CA . VAL A 1 161 ? -7.164 3.862 -4.813 1.00 87.94 161 VAL A CA 1
ATOM 1296 C C . VAL A 1 161 ? -7.068 5.002 -5.829 1.00 87.94 161 VAL A C 1
ATOM 1298 O O . VAL A 1 161 ? -7.367 6.144 -5.489 1.00 87.94 161 VAL A O 1
ATOM 1301 N N . ILE A 1 162 ? -6.738 4.693 -7.088 1.00 87.94 162 ILE A N 1
ATOM 1302 C CA . ILE A 1 162 ? -6.637 5.691 -8.169 1.00 87.94 162 ILE A CA 1
ATOM 1303 C C . ILE A 1 162 ? -7.987 6.370 -8.426 1.00 87.94 162 ILE A C 1
ATOM 1305 O O . ILE A 1 162 ? -8.059 7.582 -8.616 1.00 87.94 162 ILE A O 1
ATOM 1309 N N . HIS A 1 163 ? -9.081 5.608 -8.422 1.00 85.50 163 HIS A N 1
ATOM 1310 C CA . HIS A 1 163 ? -10.413 6.186 -8.586 1.00 85.50 163 HIS A CA 1
ATOM 1311 C C . HIS A 1 163 ? -10.782 7.130 -7.436 1.00 85.50 163 HIS A C 1
ATOM 1313 O O . HIS A 1 163 ? -11.362 8.178 -7.689 1.00 85.50 163 HIS A O 1
ATOM 1319 N N . ARG A 1 164 ? -10.412 6.793 -6.194 1.00 83.75 164 ARG A N 1
ATOM 1320 C CA . ARG A 1 164 ? -10.671 7.612 -4.999 1.00 83.75 164 ARG A CA 1
ATOM 1321 C C . ARG A 1 164 ? -9.807 8.877 -4.940 1.00 83.75 164 ARG A C 1
ATOM 1323 O O . ARG A 1 164 ? -10.227 9.869 -4.352 1.00 83.75 164 ARG A O 1
ATOM 1330 N N . SER A 1 165 ? -8.582 8.825 -5.462 1.00 75.88 165 SER A N 1
ATOM 1331 C CA . SER A 1 165 ? -7.633 9.942 -5.407 1.00 75.88 165 SER A CA 1
ATOM 1332 C C . SER A 1 165 ? -7.894 11.008 -6.470 1.00 75.88 165 SER A C 1
ATOM 1334 O O . SER A 1 165 ? -7.479 12.156 -6.296 1.00 75.88 165 SER A O 1
ATOM 1336 N N . ARG A 1 166 ? -8.599 10.656 -7.552 1.00 74.81 166 ARG A N 1
ATOM 1337 C CA . ARG A 1 166 ? -9.069 11.626 -8.539 1.00 74.81 166 ARG A CA 1
ATOM 1338 C C . ARG A 1 166 ? -10.161 12.490 -7.903 1.00 74.81 166 ARG A C 1
ATOM 1340 O O . ARG A 1 166 ? -11.106 11.937 -7.348 1.00 74.81 166 ARG A O 1
ATOM 1347 N N . PRO A 1 167 ? -10.064 13.828 -7.972 1.00 55.53 167 PRO A N 1
ATOM 1348 C CA . PRO A 1 167 ? -11.200 14.665 -7.625 1.00 55.53 167 PRO A CA 1
ATOM 1349 C C . PRO A 1 167 ? -12.351 14.272 -8.549 1.00 55.53 167 PRO A C 1
ATOM 1351 O O . PRO A 1 167 ? -12.147 14.181 -9.763 1.00 55.53 167 PRO A O 1
ATOM 1354 N N . ASP A 1 168 ? -13.523 13.994 -7.978 1.00 46.88 168 ASP A N 1
ATOM 1355 C CA . ASP A 1 168 ? -14.731 13.732 -8.751 1.00 46.88 168 ASP A CA 1
ATOM 1356 C C . ASP A 1 168 ? -14.849 14.808 -9.842 1.00 46.88 168 ASP A C 1
ATOM 1358 O O . ASP A 1 168 ? -14.998 15.998 -9.554 1.00 46.88 168 ASP A O 1
ATOM 1362 N N . LEU A 1 169 ? -14.783 14.395 -11.111 1.00 41.38 169 LEU A N 1
ATOM 1363 C CA . LEU A 1 169 ? -15.447 15.125 -12.183 1.00 41.38 169 LEU A CA 1
ATOM 1364 C C . LEU A 1 169 ? -16.938 14.952 -11.903 1.00 41.38 169 LEU A C 1
ATOM 1366 O O . LEU A 1 169 ? -17.584 14.062 -12.451 1.00 41.38 169 LEU A O 1
ATOM 1370 N N . SER A 1 170 ? -17.454 15.737 -10.962 1.00 34.78 170 SER A N 1
ATOM 1371 C CA . SER A 1 170 ? -18.881 15.848 -10.722 1.00 34.78 170 SER A CA 1
ATOM 1372 C C . SER A 1 170 ? -19.524 16.328 -12.024 1.00 34.78 170 SER A C 1
ATOM 1374 O O . SER A 1 170 ? -19.293 17.470 -12.434 1.00 34.78 170 SER A O 1
ATOM 1376 N N . LEU A 1 171 ? -20.247 15.420 -12.686 1.00 32.09 171 LEU A N 1
ATOM 1377 C CA . LEU A 1 171 ? -21.268 15.734 -13.687 1.00 32.09 171 LEU A CA 1
ATOM 1378 C C . LEU A 1 171 ? -22.406 16.529 -13.042 1.00 32.09 171 LEU A C 1
ATOM 1380 O O . LEU A 1 171 ? -22.764 16.200 -11.887 1.00 32.09 171 LEU A O 1
#